Protein AF-A0A3D0R0U5-F1 (afdb_monomer_lite)

Structure (mmCIF, N/CA/C/O backbone):
data_AF-A0A3D0R0U5-F1
#
_entry.id   AF-A0A3D0R0U5-F1
#
loop_
_atom_site.group_PDB
_atom_site.id
_atom_site.type_symbol
_atom_site.label_atom_id
_atom_site.label_alt_id
_atom_site.label_comp_id
_atom_site.label_asym_id
_atom_site.label_entity_id
_atom_site.label_seq_id
_atom_site.pdbx_PDB_ins_code
_atom_site.Cartn_x
_atom_site.Cartn_y
_atom_site.Cartn_z
_atom_site.occupancy
_atom_site.B_iso_or_equiv
_atom_site.auth_seq_id
_atom_site.auth_comp_id
_atom_site.auth_asym_id
_atom_site.auth_atom_id
_atom_site.pdbx_PDB_model_num
ATOM 1 N N . MET A 1 1 ? 5.733 -4.205 6.590 1.00 48.66 1 MET A N 1
ATOM 2 C CA . MET A 1 1 ? 4.313 -4.358 6.983 1.00 48.66 1 MET A CA 1
ATOM 3 C C . MET A 1 1 ? 4.048 -5.838 7.230 1.00 48.66 1 MET A C 1
ATOM 5 O O . MET A 1 1 ? 4.433 -6.648 6.399 1.00 48.66 1 MET A O 1
ATOM 9 N N . THR A 1 2 ? 3.445 -6.224 8.354 1.00 40.84 2 THR A N 1
ATOM 10 C CA . THR A 1 2 ? 3.101 -7.637 8.606 1.00 40.84 2 THR A CA 1
ATOM 11 C C . THR A 1 2 ? 1.587 -7.788 8.541 1.00 40.84 2 THR A C 1
ATOM 13 O O . THR A 1 2 ? 0.879 -7.391 9.466 1.00 40.84 2 THR A O 1
ATOM 16 N N . LEU A 1 3 ? 1.072 -8.334 7.439 1.00 46.72 3 LEU A N 1
ATOM 17 C CA . LEU A 1 3 ? -0.324 -8.765 7.363 1.00 46.72 3 LEU A CA 1
ATOM 18 C C . LEU A 1 3 ? -0.451 -10.060 8.179 1.00 46.72 3 LEU A C 1
ATOM 20 O O . LEU A 1 3 ? 0.139 -11.080 7.820 1.00 46.72 3 LEU A O 1
ATOM 24 N N . ALA A 1 4 ? -1.174 -10.029 9.305 1.00 39.66 4 ALA A N 1
ATOM 25 C CA . ALA A 1 4 ? -1.521 -11.261 10.015 1.00 39.66 4 ALA A CA 1
ATOM 26 C C . ALA A 1 4 ? -2.393 -12.111 9.089 1.00 39.66 4 ALA A C 1
ATOM 28 O O . ALA A 1 4 ? -3.463 -11.683 8.665 1.00 39.66 4 ALA A O 1
ATOM 29 N N . GLY A 1 5 ? -1.843 -13.263 8.728 1.00 44.06 5 GLY A N 1
ATOM 30 C CA . GLY A 1 5 ? -2.293 -14.121 7.638 1.00 44.06 5 GLY A CA 1
ATOM 31 C C . GLY A 1 5 ? -1.112 -14.802 6.942 1.00 44.06 5 GLY A C 1
ATOM 32 O O . GLY A 1 5 ? -1.242 -15.937 6.508 1.00 44.06 5 GLY A O 1
ATOM 33 N N . HIS A 1 6 ? 0.070 -14.172 6.917 1.00 48.06 6 HIS A N 1
ATOM 34 C CA . HIS A 1 6 ? 1.259 -14.715 6.248 1.00 48.06 6 HIS A CA 1
ATOM 35 C C . HIS A 1 6 ? 2.372 -15.078 7.248 1.00 48.06 6 HIS A C 1
ATOM 37 O O . HIS A 1 6 ? 3.284 -14.286 7.465 1.00 48.06 6 HIS A O 1
ATOM 43 N N . GLU A 1 7 ? 2.268 -16.250 7.890 1.00 55.72 7 GLU A N 1
ATOM 44 C CA . GLU A 1 7 ? 3.322 -16.990 8.635 1.00 55.72 7 GLU A CA 1
ATOM 45 C C . GLU A 1 7 ? 4.401 -16.174 9.401 1.00 55.72 7 GLU A C 1
ATOM 47 O O . GLU A 1 7 ? 5.558 -16.582 9.479 1.00 55.72 7 GLU A O 1
ATOM 52 N N . GLY A 1 8 ? 4.084 -14.983 9.922 1.00 61.62 8 GLY A N 1
ATOM 53 C CA . GLY A 1 8 ? 5.067 -14.076 10.533 1.00 61.62 8 GLY A CA 1
ATOM 54 C C . GLY A 1 8 ? 6.174 -13.558 9.596 1.00 61.62 8 GLY A C 1
ATOM 55 O O . GLY A 1 8 ? 7.082 -12.868 10.059 1.00 61.62 8 GLY A O 1
ATOM 56 N N . LYS A 1 9 ? 6.129 -13.855 8.291 1.00 71.12 9 LYS A N 1
ATOM 57 C CA . LYS A 1 9 ? 7.150 -13.421 7.325 1.00 71.12 9 LYS A CA 1
ATOM 58 C C . LYS A 1 9 ? 6.823 -12.011 6.823 1.00 71.12 9 LYS A C 1
ATOM 60 O O . LYS A 1 9 ? 5.675 -11.759 6.448 1.00 71.12 9 LYS A O 1
ATOM 65 N N . PRO A 1 10 ? 7.809 -11.103 6.770 1.00 76.19 10 PRO A N 1
ATOM 66 C CA . PRO A 1 10 ? 7.568 -9.712 6.423 1.00 76.19 10 PRO A CA 1
ATOM 67 C C . PRO A 1 10 ? 7.117 -9.554 4.971 1.00 76.19 10 PRO A C 1
ATOM 69 O O . PRO A 1 10 ? 7.668 -10.188 4.066 1.00 76.19 10 PRO A O 1
ATOM 72 N N . LEU A 1 11 ? 6.141 -8.668 4.773 1.00 85.25 11 LEU A N 1
ATOM 73 C CA . LEU A 1 11 ? 5.658 -8.232 3.470 1.00 85.25 11 LEU A CA 1
ATOM 74 C C . LEU A 1 11 ? 6.060 -6.772 3.236 1.00 85.25 11 LEU A C 1
ATOM 76 O O . LEU A 1 11 ? 6.128 -5.954 4.167 1.00 85.25 11 LEU A O 1
ATOM 80 N N . SER A 1 12 ? 6.340 -6.454 1.978 1.00 86.69 12 SER A N 1
ATOM 81 C CA . SER A 1 12 ? 6.774 -5.126 1.544 1.00 86.69 12 SER A CA 1
ATOM 82 C C . SER A 1 12 ? 6.128 -4.744 0.211 1.00 86.69 12 SER A C 1
ATOM 84 O O . SER A 1 12 ? 6.029 -5.607 -0.667 1.00 86.69 12 SER A O 1
ATOM 86 N N . PRO A 1 13 ? 5.721 -3.475 0.027 1.00 89.19 13 PRO A N 1
ATOM 87 C CA . PRO A 1 13 ? 5.338 -2.965 -1.286 1.00 89.19 13 PRO A CA 1
ATOM 88 C C . PRO A 1 13 ? 6.550 -2.876 -2.229 1.00 89.19 13 PRO A C 1
ATOM 90 O O . PRO A 1 13 ? 7.700 -2.817 -1.777 1.00 89.19 13 PRO A O 1
ATOM 93 N N . SER A 1 14 ? 6.287 -2.855 -3.541 1.00 89.69 14 SER A N 1
ATOM 94 C CA . SER A 1 14 ? 7.298 -2.547 -4.563 1.00 89.69 14 SER A CA 1
ATOM 95 C C . SER A 1 14 ? 7.735 -1.079 -4.483 1.00 89.69 14 SER A C 1
ATOM 97 O O . SER A 1 14 ? 7.056 -0.251 -3.878 1.00 89.69 14 SER A O 1
ATOM 99 N N . ARG A 1 15 ? 8.847 -0.716 -5.140 1.00 86.81 15 ARG A N 1
ATOM 100 C CA . ARG A 1 15 ? 9.321 0.681 -5.191 1.00 86.81 15 ARG A CA 1
ATOM 101 C C . ARG A 1 15 ? 8.269 1.644 -5.755 1.00 86.81 15 ARG A C 1
ATOM 103 O O . ARG A 1 15 ? 8.207 2.776 -5.292 1.00 86.81 15 ARG A O 1
ATOM 110 N N . ALA A 1 16 ? 7.477 1.207 -6.733 1.00 89.69 16 ALA A N 1
ATOM 111 C CA . ALA A 1 16 ? 6.450 2.036 -7.357 1.00 89.69 16 ALA A CA 1
ATOM 112 C C . ALA A 1 16 ? 5.189 2.171 -6.484 1.00 89.69 16 ALA A C 1
ATOM 114 O O . ALA A 1 16 ? 4.572 3.231 -6.459 1.00 89.69 16 ALA A O 1
ATOM 115 N N . VAL A 1 17 ? 4.827 1.124 -5.734 1.00 90.62 17 VAL A N 1
ATOM 116 C CA . VAL A 1 17 ? 3.637 1.111 -4.860 1.00 90.62 17 VAL A CA 1
ATOM 117 C C . VAL A 1 17 ? 3.901 1.803 -3.518 1.00 90.62 17 VAL A C 1
ATOM 119 O O . VAL A 1 17 ? 2.996 2.384 -2.918 1.00 90.62 17 VAL A O 1
ATOM 122 N N . ASP A 1 18 ? 5.146 1.765 -3.043 1.00 88.69 18 ASP A N 1
ATOM 123 C CA . ASP A 1 18 ? 5.539 2.237 -1.715 1.00 88.69 18 ASP A CA 1
ATOM 124 C C . ASP A 1 18 ? 5.189 3.712 -1.414 1.00 88.69 18 ASP A C 1
ATOM 126 O O . ASP A 1 18 ? 4.682 3.964 -0.320 1.00 88.69 18 ASP A O 1
ATOM 130 N N . PRO A 1 19 ? 5.367 4.693 -2.326 1.00 90.06 19 PRO A N 1
ATOM 131 C CA . PRO A 1 19 ? 4.959 6.076 -2.068 1.00 90.06 19 PRO A CA 1
ATOM 132 C C . PRO A 1 19 ? 3.452 6.215 -1.831 1.00 90.06 19 PRO A C 1
ATOM 134 O O . PRO A 1 19 ? 3.041 6.861 -0.871 1.00 90.06 19 PRO A O 1
ATOM 137 N N . GLY A 1 20 ? 2.630 5.557 -2.655 1.00 91.19 20 GLY A N 1
ATOM 138 C CA . GLY A 1 20 ? 1.173 5.580 -2.504 1.00 91.19 20 GLY A CA 1
ATOM 139 C C . GLY A 1 20 ? 0.726 4.939 -1.192 1.00 91.19 20 GLY A C 1
ATOM 140 O O . GLY A 1 20 ? -0.143 5.474 -0.506 1.00 91.19 20 GLY A O 1
ATOM 141 N N . TRP A 1 21 ? 1.379 3.843 -0.795 1.00 91.88 21 TRP A N 1
ATOM 142 C CA . TRP A 1 21 ? 1.142 3.210 0.500 1.00 91.88 21 TRP A CA 1
ATOM 143 C C . TRP A 1 21 ? 1.466 4.147 1.673 1.00 91.88 21 TRP A C 1
ATOM 145 O O . TRP A 1 21 ? 0.658 4.290 2.589 1.00 91.88 21 TRP A O 1
ATOM 155 N N . HIS A 1 22 ? 2.612 4.835 1.631 1.00 91.88 22 HIS A N 1
ATOM 156 C CA . HIS A 1 22 ? 2.983 5.809 2.659 1.00 91.88 22 HIS A CA 1
ATOM 157 C C . HIS A 1 22 ? 1.994 6.971 2.741 1.00 91.88 22 HIS A C 1
ATOM 159 O O . HIS A 1 22 ? 1.589 7.338 3.842 1.00 91.88 22 HIS A O 1
ATOM 165 N N . THR A 1 23 ? 1.570 7.524 1.602 1.00 95.12 23 THR A N 1
ATOM 166 C CA . THR A 1 23 ? 0.558 8.585 1.579 1.00 95.12 23 THR A CA 1
ATOM 167 C C . THR A 1 23 ? -0.760 8.097 2.166 1.00 95.12 23 THR A C 1
ATOM 169 O O . THR A 1 23 ? -1.344 8.794 2.991 1.00 95.12 23 THR A O 1
ATOM 172 N N . PHE A 1 24 ? -1.208 6.887 1.819 1.00 94.94 24 PHE A N 1
ATOM 173 C CA . PHE A 1 24 ? -2.461 6.341 2.338 1.00 94.94 24 PH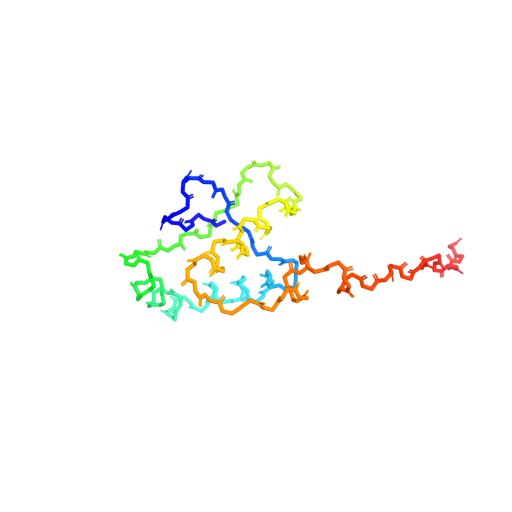E A CA 1
ATOM 174 C C . PHE A 1 24 ? -2.467 6.215 3.866 1.00 94.94 24 PHE A C 1
ATOM 176 O O . PHE A 1 24 ? -3.448 6.593 4.499 1.00 94.94 24 PHE A O 1
ATOM 183 N N . VAL A 1 25 ? -1.357 5.786 4.477 1.00 93.69 25 VAL A N 1
ATOM 184 C CA . VAL A 1 25 ? -1.226 5.711 5.946 1.00 93.69 25 VAL A CA 1
ATOM 185 C C . VAL A 1 25 ? -1.450 7.074 6.626 1.00 93.69 25 VAL A C 1
ATOM 187 O O . VAL A 1 25 ? -1.916 7.121 7.765 1.00 93.69 25 VAL A O 1
ATOM 190 N N . LEU A 1 26 ? -1.159 8.188 5.942 1.00 95.31 26 LEU A N 1
ATOM 191 C CA . LEU A 1 26 ? -1.366 9.545 6.468 1.00 95.31 26 LEU A CA 1
ATOM 192 C C . LEU A 1 26 ? -2.831 10.002 6.422 1.00 95.31 26 LEU A C 1
ATOM 194 O O . LEU A 1 26 ? -3.209 10.901 7.173 1.00 95.31 26 LEU A O 1
ATOM 198 N N . HIS A 1 27 ? -3.673 9.372 5.602 1.00 96.75 27 HIS A N 1
ATOM 199 C CA . HIS A 1 27 ? -5.124 9.560 5.625 1.00 96.75 27 HIS A CA 1
ATOM 200 C C . HIS A 1 27 ? -5.715 8.739 6.776 1.00 96.75 27 HIS A C 1
ATOM 202 O O . HIS A 1 27 ? -6.336 7.698 6.587 1.00 96.75 27 HIS A O 1
ATOM 208 N N . THR A 1 28 ? -5.424 9.169 8.006 1.00 94.88 28 THR A N 1
ATOM 209 C CA . THR A 1 28 ? -5.538 8.335 9.213 1.00 94.88 28 THR A CA 1
ATOM 210 C C . THR A 1 28 ? -6.946 7.810 9.484 1.00 94.88 28 THR A C 1
ATOM 212 O O . THR A 1 28 ? -7.079 6.706 10.016 1.00 94.88 28 THR A O 1
ATOM 215 N N . ARG A 1 29 ? -7.996 8.551 9.105 1.00 97.75 29 ARG A N 1
ATOM 216 C CA . ARG A 1 29 ? -9.389 8.108 9.249 1.00 97.75 29 ARG A CA 1
ATOM 217 C C . ARG A 1 29 ? -9.695 6.964 8.287 1.00 97.75 29 ARG A C 1
ATOM 219 O O . ARG A 1 29 ? -10.125 5.899 8.724 1.00 97.75 29 ARG A O 1
ATOM 226 N N . GLU A 1 30 ? -9.439 7.178 7.004 1.00 97.69 30 GLU A N 1
ATOM 227 C CA . GLU A 1 30 ? -9.668 6.213 5.931 1.00 97.69 30 GLU A CA 1
ATOM 228 C C . GLU A 1 30 ? -8.800 4.968 6.128 1.00 97.69 30 GLU A C 1
ATOM 230 O O . GLU A 1 30 ? -9.266 3.840 5.974 1.00 97.69 30 GLU A O 1
ATOM 235 N N . TYR A 1 31 ? -7.549 5.161 6.547 1.00 96.62 31 TYR A N 1
ATOM 236 C CA . TYR A 1 31 ? -6.625 4.081 6.850 1.00 96.62 31 TYR A CA 1
ATOM 237 C C . TYR A 1 31 ? -7.104 3.224 8.027 1.00 96.62 31 TYR A C 1
ATOM 239 O O . TYR A 1 31 ? -7.073 1.995 7.946 1.00 96.62 31 TYR A O 1
ATOM 247 N N . ALA A 1 32 ? -7.572 3.845 9.116 1.00 96.19 32 ALA A N 1
ATOM 248 C CA . ALA A 1 32 ? -8.081 3.116 10.274 1.00 96.19 32 ALA A CA 1
ATOM 249 C C . ALA A 1 32 ? -9.338 2.303 9.931 1.00 96.19 32 ALA A C 1
ATOM 251 O O . ALA A 1 32 ? -9.428 1.133 10.305 1.00 96.19 32 ALA A O 1
ATOM 252 N N . GLU A 1 33 ? -10.273 2.897 9.187 1.00 97.62 33 GLU A N 1
ATOM 253 C CA . GLU A 1 33 ? -11.482 2.217 8.717 1.00 97.62 33 GLU A CA 1
ATOM 254 C C . GLU A 1 33 ? -11.139 1.042 7.793 1.00 97.62 33 GLU A C 1
ATOM 256 O O . GLU A 1 33 ? -11.588 -0.084 8.015 1.00 97.62 33 GLU A O 1
ATOM 261 N N . TRP A 1 34 ? -10.266 1.265 6.810 1.00 95.75 34 TRP A N 1
ATOM 262 C CA . TRP A 1 34 ? -9.813 0.219 5.901 1.00 95.75 34 TRP A CA 1
ATOM 263 C C . TRP A 1 34 ? -9.100 -0.926 6.633 1.00 95.75 34 TRP A C 1
ATOM 265 O O . TRP A 1 34 ? -9.342 -2.095 6.322 1.00 95.75 34 TRP A O 1
ATOM 275 N N . CYS A 1 35 ? -8.271 -0.622 7.638 1.00 94.38 35 CYS A N 1
ATOM 276 C CA . CYS A 1 35 ? -7.621 -1.637 8.466 1.00 94.38 35 CYS A CA 1
ATOM 277 C C . CYS A 1 35 ? -8.645 -2.519 9.189 1.00 94.38 35 CYS A C 1
ATOM 279 O O . CYS A 1 35 ? -8.491 -3.742 9.212 1.00 94.38 35 CYS A O 1
ATOM 281 N N . GLN A 1 36 ? -9.699 -1.917 9.746 1.00 94.69 36 GLN A N 1
ATOM 282 C CA . GLN A 1 36 ? -10.745 -2.687 10.412 1.00 94.69 36 GLN A CA 1
ATOM 283 C C . 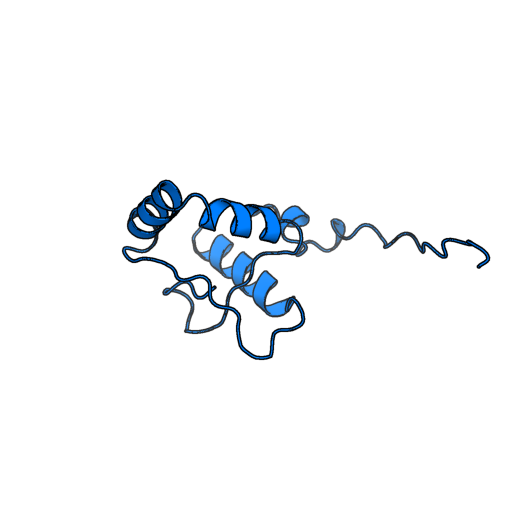GLN A 1 36 ? -11.544 -3.542 9.437 1.00 94.69 36 GLN A C 1
ATOM 285 O O . GLN A 1 36 ? -11.733 -4.729 9.694 1.00 94.69 36 GLN A O 1
ATOM 290 N N . ASN A 1 37 ? -11.922 -2.987 8.290 1.00 95.06 37 ASN A N 1
ATOM 291 C CA . ASN A 1 37 ? -12.700 -3.714 7.291 1.00 95.06 37 ASN A CA 1
ATOM 292 C C . ASN A 1 37 ? -11.903 -4.857 6.638 1.00 95.06 37 ASN A C 1
ATOM 294 O O . ASN A 1 37 ? -12.475 -5.887 6.298 1.00 95.06 37 ASN A O 1
ATOM 298 N N . THR A 1 38 ? -10.585 -4.697 6.482 1.00 88.38 38 THR A N 1
ATOM 299 C CA . THR A 1 38 ? -9.733 -5.667 5.771 1.00 88.38 38 THR A CA 1
ATOM 300 C C . THR A 1 38 ? -9.106 -6.706 6.700 1.00 88.38 38 THR A C 1
ATOM 302 O O . THR A 1 38 ? -8.963 -7.866 6.324 1.00 88.38 38 THR A O 1
ATOM 305 N N . ALA A 1 39 ? -8.693 -6.307 7.906 1.00 86.44 39 ALA A N 1
ATOM 306 C CA . ALA A 1 39 ? -7.894 -7.146 8.803 1.00 86.44 39 ALA A CA 1
ATOM 307 C C . ALA A 1 39 ? -8.486 -7.306 10.213 1.00 86.44 39 ALA A C 1
ATOM 309 O O . ALA A 1 39 ? -7.877 -7.993 11.041 1.00 86.44 39 ALA A O 1
ATOM 310 N N . GLY A 1 40 ? -9.616 -6.650 10.512 1.00 91.69 40 GLY A N 1
ATOM 311 C CA . GLY A 1 40 ? -10.252 -6.660 11.835 1.00 91.69 40 GLY A CA 1
ATOM 312 C C . GLY A 1 40 ? -9.403 -6.046 12.954 1.00 91.69 40 GLY A C 1
ATOM 313 O O . GLY A 1 40 ? -9.705 -6.241 14.130 1.00 91.69 40 GLY A O 1
ATOM 314 N N . ARG A 1 41 ? -8.301 -5.364 12.608 1.00 91.50 41 ARG A N 1
ATOM 315 C CA . ARG A 1 41 ? -7.420 -4.648 13.541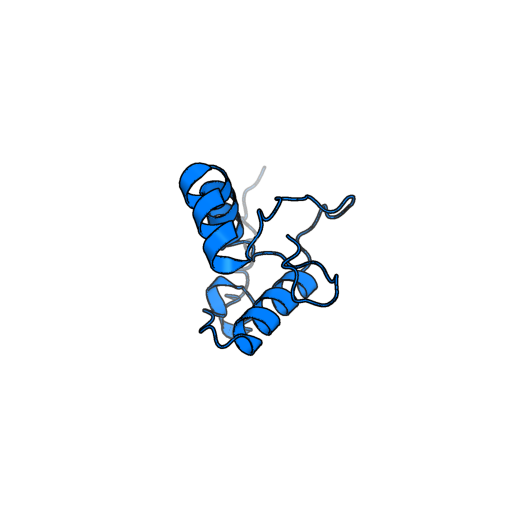 1.00 91.50 41 ARG A CA 1
ATOM 316 C C . ARG A 1 41 ? -6.614 -3.582 12.805 1.00 91.50 41 ARG A C 1
ATOM 318 O O . ARG A 1 41 ? -6.375 -3.696 11.604 1.00 91.50 41 ARG A O 1
ATOM 325 N N . PHE A 1 42 ? -6.086 -2.610 13.545 1.00 92.38 42 PHE A N 1
ATOM 326 C CA . PHE A 1 42 ? -5.162 -1.620 12.992 1.00 92.38 42 PHE A CA 1
ATOM 327 C C . PHE A 1 42 ? -3.847 -2.270 12.531 1.00 92.38 42 PHE A C 1
ATOM 329 O O . PHE A 1 42 ? -3.219 -3.031 13.271 1.00 92.38 42 PHE A O 1
ATOM 336 N N . MET A 1 43 ? -3.414 -1.972 11.305 1.00 88.62 43 MET A N 1
ATOM 337 C CA . MET A 1 43 ? -2.124 -2.426 10.788 1.00 88.62 43 MET A CA 1
ATOM 338 C C . MET A 1 43 ? -1.075 -1.343 11.007 1.00 88.62 43 MET A C 1
ATOM 340 O O . MET A 1 43 ? -1.099 -0.292 10.375 1.00 88.62 43 MET A O 1
ATOM 344 N N . HIS A 1 44 ? -0.130 -1.594 11.906 1.00 86.94 44 HIS A N 1
ATOM 345 C CA . HIS A 1 44 ? 0.941 -0.640 12.163 1.00 86.94 44 HIS A CA 1
ATOM 346 C C . HIS A 1 44 ? 1.966 -0.649 11.026 1.00 86.94 44 HIS A C 1
ATOM 348 O O . HIS A 1 44 ? 2.465 -1.703 10.613 1.00 86.94 44 HIS A O 1
ATOM 354 N N . HIS A 1 45 ? 2.309 0.546 10.548 1.00 83.38 45 HIS A N 1
ATOM 355 C CA . HIS A 1 45 ? 3.520 0.736 9.763 1.00 83.38 45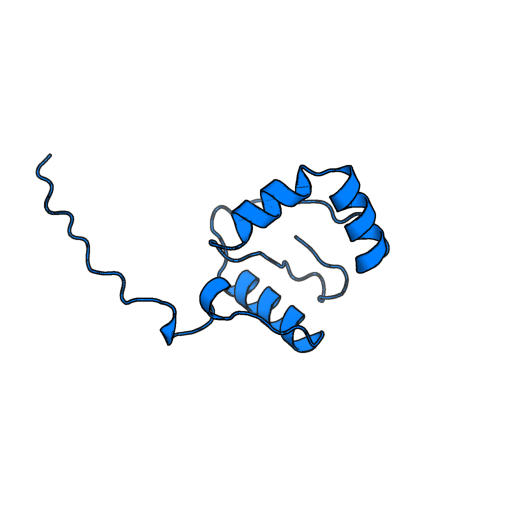 HIS A CA 1
ATOM 356 C C . HIS A 1 45 ? 4.720 0.506 10.690 1.00 83.38 45 HIS A C 1
ATOM 358 O O . HIS A 1 45 ? 4.813 1.113 11.754 1.00 83.38 45 HIS A O 1
ATOM 364 N N . ASN A 1 46 ? 5.581 -0.445 10.333 1.00 74.81 46 ASN A N 1
ATOM 365 C CA . ASN A 1 46 ? 6.769 -0.785 11.106 1.00 74.81 46 ASN A CA 1
ATOM 366 C C . ASN A 1 46 ? 7.949 -0.956 10.149 1.00 74.81 46 ASN A C 1
ATOM 368 O O . ASN A 1 46 ? 7.874 -1.746 9.198 1.00 74.81 46 ASN A O 1
ATOM 372 N N . LEU A 1 47 ? 9.016 -0.212 10.422 1.00 65.00 47 LEU A N 1
ATOM 373 C CA . LEU A 1 47 ? 10.310 -0.343 9.770 1.00 65.00 47 LEU A CA 1
ATOM 374 C C . LEU A 1 47 ? 11.028 -1.525 10.424 1.00 65.00 47 LEU A C 1
ATOM 376 O O . LEU A 1 47 ? 11.302 -1.498 11.621 1.00 65.00 47 LEU A O 1
ATOM 380 N N . LEU A 1 48 ? 11.343 -2.572 9.662 1.00 63.12 48 LEU A N 1
ATOM 381 C CA . LEU A 1 48 ? 12.149 -3.662 10.213 1.00 63.12 48 LEU A CA 1
ATOM 382 C C . LEU A 1 48 ? 13.549 -3.111 10.535 1.00 63.12 48 LEU A C 1
ATOM 384 O O . LEU A 1 48 ? 14.187 -2.548 9.634 1.00 63.12 48 LEU A O 1
ATOM 388 N N . PRO A 1 49 ? 14.052 -3.254 11.776 1.00 51.56 49 PRO A N 1
ATOM 389 C CA . PRO A 1 49 ? 15.397 -2.808 12.122 1.00 51.56 49 PRO A CA 1
ATOM 390 C C . PRO A 1 49 ? 16.428 -3.455 11.190 1.00 51.56 49 PRO A C 1
ATOM 392 O O . PRO A 1 49 ? 16.412 -4.668 10.994 1.00 51.56 49 PRO A O 1
ATOM 395 N N . GLY A 1 50 ? 17.299 -2.648 10.578 1.00 55.19 50 GLY A N 1
ATOM 396 C CA . GLY A 1 50 ? 18.328 -3.128 9.644 1.00 55.19 50 GLY A CA 1
ATOM 397 C C . GLY A 1 50 ? 17.868 -3.354 8.195 1.00 55.19 50 GLY A C 1
ATOM 398 O O . GLY A 1 50 ? 18.691 -3.706 7.354 1.00 55.19 50 GLY A O 1
ATOM 399 N N . SER A 1 51 ? 16.599 -3.100 7.856 1.00 55.91 51 SER A N 1
ATOM 400 C CA . SER A 1 51 ? 16.099 -3.155 6.469 1.00 55.91 51 SER A CA 1
ATOM 401 C C . SER A 1 51 ? 16.388 -1.861 5.691 1.00 55.91 51 SER A C 1
ATOM 403 O O . SER A 1 51 ? 15.493 -1.169 5.222 1.00 55.91 51 SER A O 1
ATOM 405 N N . GLY A 1 52 ? 17.667 -1.497 5.560 1.00 53.97 52 GLY A N 1
ATOM 406 C CA . GLY A 1 52 ? 18.074 -0.317 4.779 1.00 53.97 52 GLY A CA 1
ATOM 407 C C . GLY A 1 52 ? 17.787 -0.441 3.274 1.00 53.97 52 GLY A C 1
ATOM 408 O O . GLY A 1 52 ? 17.743 0.564 2.569 1.00 53.97 52 GLY A O 1
ATOM 409 N N . ALA A 1 53 ? 17.557 -1.662 2.782 1.00 56.91 53 ALA A N 1
ATOM 410 C CA . ALA A 1 53 ? 17.248 -1.946 1.387 1.00 56.91 53 ALA A CA 1
ATOM 411 C C . ALA A 1 53 ? 15.896 -2.659 1.254 1.00 56.91 53 ALA A C 1
ATOM 413 O O . ALA A 1 53 ? 15.572 -3.566 2.024 1.00 56.91 53 ALA A O 1
ATOM 414 N N . ARG A 1 54 ? 15.119 -2.264 0.237 1.00 63.25 54 ARG A N 1
ATOM 415 C CA . ARG A 1 54 ? 13.906 -2.981 -0.175 1.00 63.25 54 ARG A CA 1
ATOM 416 C C . ARG A 1 54 ? 14.302 -4.397 -0.605 1.00 63.25 54 ARG A C 1
ATOM 418 O O . ARG A 1 54 ? 15.019 -4.566 -1.586 1.00 63.25 54 ARG A O 1
ATOM 425 N N . ASP A 1 55 ? 13.838 -5.402 0.131 1.00 74.31 55 ASP A N 1
ATOM 426 C CA . ASP A 1 55 ? 14.101 -6.809 -0.172 1.00 74.31 55 ASP A CA 1
ATOM 427 C C . ASP A 1 55 ? 13.159 -7.302 -1.282 1.00 74.31 55 ASP A C 1
ATOM 429 O O . ASP A 1 55 ? 11.949 -7.441 -1.083 1.00 74.31 55 ASP A O 1
ATOM 433 N N . GLY A 1 56 ? 13.712 -7.605 -2.460 1.00 79.06 56 GLY A N 1
ATOM 434 C CA . GLY A 1 56 ? 12.948 -8.166 -3.578 1.00 79.06 56 GLY A CA 1
ATOM 435 C C . GLY A 1 56 ? 12.278 -9.507 -3.245 1.00 79.06 56 GLY A C 1
ATOM 436 O O . GLY A 1 56 ? 11.267 -9.856 -3.855 1.00 79.06 56 GLY A O 1
ATOM 437 N N . ILE A 1 57 ? 12.783 -10.251 -2.253 1.00 83.56 57 ILE A N 1
ATOM 438 C CA . ILE A 1 57 ? 12.128 -11.462 -1.750 1.00 83.56 57 ILE A CA 1
ATOM 439 C C . ILE A 1 57 ? 10.835 -11.093 -1.013 1.00 83.56 57 ILE A C 1
ATOM 441 O O . ILE A 1 57 ? 9.811 -11.739 -1.235 1.00 83.56 57 ILE A O 1
ATOM 445 N N . ALA A 1 58 ? 10.844 -10.050 -0.179 1.00 83.81 58 ALA A N 1
ATOM 446 C CA . ALA A 1 58 ? 9.646 -9.570 0.508 1.00 83.81 58 ALA A CA 1
ATOM 447 C C . ALA A 1 58 ? 8.574 -9.079 -0.478 1.00 83.81 58 ALA A C 1
ATOM 449 O O . ALA A 1 58 ? 7.406 -9.408 -0.296 1.00 83.81 58 ALA A O 1
ATOM 450 N N . VAL A 1 59 ? 8.956 -8.379 -1.554 1.00 87.62 59 VAL A N 1
ATOM 451 C CA . VAL A 1 59 ? 8.012 -7.955 -2.610 1.00 87.62 59 VAL A CA 1
ATOM 452 C C . VAL A 1 59 ? 7.377 -9.160 -3.307 1.00 87.62 59 VAL A C 1
ATOM 454 O O . VAL A 1 59 ? 6.155 -9.226 -3.423 1.00 87.62 59 VAL A O 1
ATOM 457 N N . ARG A 1 60 ? 8.177 -10.160 -3.706 1.00 90.25 60 ARG A N 1
ATOM 458 C CA . ARG A 1 60 ? 7.653 -11.395 -4.319 1.00 90.25 60 ARG A CA 1
ATOM 459 C C . ARG A 1 60 ? 6.724 -12.167 -3.384 1.00 90.25 60 ARG A C 1
ATOM 461 O O . ARG A 1 60 ? 5.719 -12.697 -3.844 1.00 90.25 60 ARG A O 1
ATOM 468 N N . ARG A 1 61 ? 7.023 -12.206 -2.080 1.00 90.25 61 ARG A N 1
ATOM 469 C CA . ARG A 1 61 ? 6.119 -12.787 -1.071 1.00 90.25 61 ARG A CA 1
ATOM 470 C C . ARG A 1 61 ? 4.803 -12.020 -0.989 1.00 90.25 61 ARG A C 1
ATOM 472 O O . ARG A 1 61 ? 3.760 -12.658 -0.918 1.00 90.25 61 ARG A O 1
ATOM 479 N N . THR A 1 62 ? 4.837 -10.686 -1.035 1.00 89.38 62 THR A N 1
ATOM 480 C CA . THR A 1 62 ? 3.617 -9.865 -1.057 1.00 89.38 62 THR A CA 1
ATOM 481 C C . THR A 1 62 ? 2.757 -10.205 -2.267 1.00 89.38 62 THR A C 1
ATOM 483 O O . THR A 1 62 ? 1.576 -10.487 -2.096 1.00 89.38 62 THR A O 1
ATOM 486 N N . VAL A 1 63 ? 3.348 -10.258 -3.466 1.00 92.06 63 VAL A N 1
ATOM 487 C CA . VAL A 1 63 ? 2.606 -10.610 -4.686 1.00 92.06 63 VAL A CA 1
ATOM 488 C C . VAL A 1 63 ? 2.028 -12.019 -4.598 1.00 92.06 63 VAL A C 1
ATOM 490 O O . VAL A 1 63 ? 0.838 -12.191 -4.831 1.00 92.06 63 VAL A O 1
ATOM 493 N N . ALA A 1 64 ? 2.825 -13.008 -4.188 1.00 91.19 64 ALA A N 1
ATOM 494 C CA . ALA A 1 64 ? 2.348 -14.381 -4.031 1.00 91.19 64 ALA A CA 1
ATOM 495 C C . ALA A 1 64 ? 1.190 -14.482 -3.022 1.00 91.19 64 ALA A C 1
ATOM 497 O O . ALA A 1 64 ? 0.229 -15.209 -3.257 1.00 91.19 64 ALA A O 1
ATOM 498 N N . ALA A 1 65 ? 1.249 -13.731 -1.918 1.00 89.38 65 ALA A N 1
ATOM 499 C CA . ALA A 1 65 ? 0.170 -13.681 -0.937 1.00 89.38 65 ALA A CA 1
ATOM 500 C C . ALA A 1 65 ? -1.101 -13.022 -1.500 1.00 89.38 65 ALA A C 1
ATOM 502 O O . ALA A 1 65 ? -2.201 -13.498 -1.230 1.00 89.38 65 ALA A O 1
ATOM 503 N N . MET A 1 66 ? -0.965 -11.957 -2.298 1.00 90.25 66 MET A N 1
ATOM 504 C CA . MET A 1 66 ? -2.096 -11.309 -2.973 1.00 90.25 66 MET A CA 1
ATOM 505 C C . MET A 1 66 ? -2.747 -12.241 -4.005 1.00 90.25 66 MET A C 1
ATOM 507 O O . MET A 1 66 ? -3.966 -12.393 -4.002 1.00 90.25 66 MET A O 1
ATOM 511 N N . GLU A 1 67 ? -1.945 -12.910 -4.836 1.00 92.44 67 GLU A N 1
ATOM 512 C CA . GLU A 1 67 ? -2.420 -13.884 -5.828 1.00 92.44 67 GLU A CA 1
ATOM 513 C C . GLU A 1 67 ? -3.121 -15.074 -5.147 1.00 92.44 67 GLU A C 1
ATOM 515 O O . GLU A 1 67 ? -4.218 -15.458 -5.548 1.00 92.44 67 GLU A O 1
ATOM 520 N N . ALA A 1 68 ? -2.546 -15.617 -4.066 1.00 90.69 68 ALA A N 1
ATOM 521 C CA . ALA A 1 68 ? -3.147 -16.710 -3.295 1.00 90.69 68 ALA A CA 1
ATOM 522 C C . ALA A 1 68 ? -4.467 -16.315 -2.607 1.00 90.69 68 ALA A C 1
ATOM 524 O O . ALA A 1 68 ? -5.333 -17.163 -2.401 1.00 90.69 68 ALA A O 1
ATOM 525 N N . ALA A 1 69 ? -4.637 -15.033 -2.276 1.00 85.88 69 ALA A N 1
ATOM 526 C CA . ALA A 1 69 ? -5.889 -14.482 -1.766 1.00 85.88 69 ALA A CA 1
ATOM 527 C C . ALA A 1 69 ? -6.916 -14.168 -2.877 1.00 85.88 69 ALA A C 1
ATOM 529 O O . ALA A 1 69 ? -8.019 -13.715 -2.574 1.00 85.88 69 ALA A O 1
ATOM 530 N N . GLY A 1 70 ? -6.580 -14.419 -4.148 1.00 90.31 70 GLY A N 1
ATOM 531 C CA . GLY A 1 70 ? -7.472 -14.240 -5.295 1.00 90.31 70 GLY A CA 1
ATOM 532 C C . GLY A 1 70 ? -7.485 -12.827 -5.884 1.00 90.31 70 GLY A C 1
ATOM 533 O O . GLY A 1 70 ? -8.357 -12.522 -6.696 1.00 90.31 70 GLY A O 1
ATOM 534 N N . PHE A 1 71 ? -6.545 -11.956 -5.503 1.00 88.81 71 PHE A N 1
ATOM 535 C CA . PHE A 1 71 ? -6.437 -10.623 -6.095 1.00 88.81 71 PHE A CA 1
ATOM 536 C C . PHE A 1 71 ? -5.735 -10.674 -7.455 1.00 88.81 71 PHE A C 1
ATOM 538 O O . PHE A 1 71 ? -4.696 -11.315 -7.613 1.00 88.81 71 PHE A O 1
ATOM 545 N N . ALA A 1 72 ? -6.263 -9.925 -8.424 1.00 91.94 72 ALA A N 1
ATOM 546 C CA . ALA A 1 72 ? -5.527 -9.602 -9.640 1.00 91.94 72 ALA A CA 1
ATOM 547 C C . ALA A 1 72 ? -4.387 -8.627 -9.298 1.00 91.94 72 ALA A C 1
ATOM 549 O O . ALA A 1 72 ? -4.627 -7.570 -8.712 1.00 91.94 72 ALA A O 1
ATOM 550 N N . VAL A 1 73 ? -3.151 -8.982 -9.658 1.00 91.75 73 VAL A N 1
ATOM 551 C CA . VAL A 1 73 ? -1.953 -8.180 -9.374 1.00 91.75 73 VAL A CA 1
ATOM 552 C C . VAL A 1 73 ? -1.320 -7.710 -10.679 1.00 91.75 73 VAL A C 1
ATOM 554 O O . VAL A 1 73 ? -0.973 -8.523 -11.533 1.00 91.75 73 VAL A O 1
ATOM 557 N N . ASP A 1 74 ? -1.117 -6.399 -10.815 1.00 92.81 74 ASP A N 1
ATOM 558 C CA . ASP A 1 74 ? -0.319 -5.827 -11.902 1.00 92.81 74 ASP A CA 1
ATOM 559 C C . ASP A 1 74 ? 1.168 -6.140 -11.676 1.00 92.81 74 ASP A C 1
ATOM 561 O O . ASP A 1 74 ? 1.876 -5.484 -10.912 1.00 92.81 74 ASP A O 1
ATOM 565 N N . ARG A 1 75 ? 1.665 -7.182 -12.334 1.00 89.06 75 ARG A N 1
ATOM 566 C CA . ARG A 1 75 ? 3.034 -7.661 -12.120 1.00 89.06 75 ARG A CA 1
ATOM 567 C C . ARG A 1 75 ? 4.116 -6.670 -12.562 1.00 89.06 75 ARG A C 1
ATOM 569 O O . ARG A 1 75 ? 5.217 -6.734 -12.004 1.00 89.06 75 ARG A O 1
ATOM 576 N N . CYS A 1 76 ? 3.816 -5.757 -13.491 1.00 88.06 76 CYS A N 1
ATOM 577 C CA . CYS A 1 76 ? 4.734 -4.694 -13.893 1.00 88.06 76 CYS A CA 1
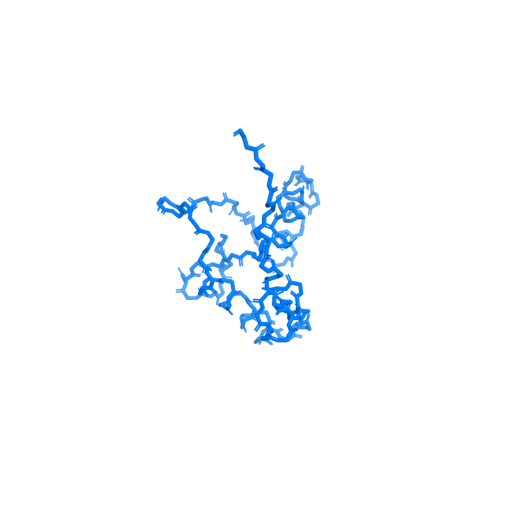ATOM 578 C C . CYS A 1 76 ? 4.868 -3.647 -12.790 1.00 88.06 76 CYS A C 1
ATOM 580 O O . CYS A 1 76 ? 5.978 -3.350 -12.351 1.00 88.06 76 CYS A O 1
ATOM 582 N N . LEU A 1 77 ? 3.741 -3.159 -12.263 1.00 89.50 77 LEU A N 1
ATOM 583 C CA . LEU A 1 77 ? 3.724 -2.207 -11.150 1.00 89.50 77 LEU A CA 1
ATOM 584 C C . LEU A 1 77 ? 4.434 -2.765 -9.902 1.00 89.50 77 LEU A C 1
ATOM 586 O O . LEU A 1 77 ? 5.078 -2.041 -9.133 1.00 89.50 77 LEU A O 1
ATOM 590 N N . TRP A 1 78 ? 4.339 -4.078 -9.696 1.00 90.81 78 TRP A N 1
ATOM 591 C CA . TRP A 1 78 ? 4.990 -4.764 -8.585 1.00 90.81 78 TRP A CA 1
ATOM 592 C C . TRP A 1 78 ? 6.449 -5.172 -8.858 1.00 90.81 78 TRP A C 1
ATOM 594 O O . TRP A 1 78 ? 7.123 -5.616 -7.928 1.00 90.81 78 TRP A O 1
ATOM 604 N N . GLY A 1 79 ? 6.969 -4.973 -10.077 1.00 86.12 79 GLY A N 1
ATOM 605 C CA . GLY A 1 79 ? 8.361 -5.269 -10.443 1.00 86.12 79 GLY A CA 1
ATOM 606 C C . GLY A 1 79 ? 8.727 -6.754 -10.345 1.00 86.12 79 GLY A C 1
ATOM 607 O O . GLY A 1 79 ? 9.868 -7.093 -10.029 1.00 86.12 79 GLY A O 1
ATOM 608 N N . VAL A 1 80 ? 7.748 -7.648 -10.530 1.00 83.31 80 VAL A N 1
ATOM 609 C CA . VAL A 1 80 ? 7.934 -9.113 -10.446 1.00 83.31 80 VAL A CA 1
ATOM 610 C C . VAL A 1 80 ? 7.818 -9.816 -11.798 1.00 83.31 80 VAL A C 1
ATOM 612 O O . VAL A 1 80 ? 8.056 -11.019 -11.886 1.00 83.31 80 VAL A O 1
ATOM 615 N N . ALA A 1 81 ? 7.454 -9.079 -12.840 1.00 78.69 81 ALA A N 1
ATOM 616 C CA . ALA A 1 81 ? 7.446 -9.550 -14.213 1.00 78.69 81 ALA A CA 1
ATOM 617 C C . ALA A 1 81 ? 8.788 -9.224 -14.893 1.00 78.69 81 ALA A C 1
ATOM 619 O O . ALA A 1 81 ? 9.306 -8.115 -14.770 1.00 78.69 81 ALA A O 1
ATOM 620 N N . ALA A 1 82 ? 9.378 -10.224 -15.555 1.00 64.44 82 ALA A N 1
ATOM 621 C CA . ALA A 1 82 ? 10.722 -10.137 -16.135 1.00 64.44 82 ALA A CA 1
ATOM 622 C C . ALA A 1 82 ? 10.789 -9.189 -17.344 1.00 64.44 82 ALA A C 1
ATOM 624 O O . ALA A 1 82 ? 11.818 -8.574 -17.590 1.00 64.44 82 ALA A O 1
ATOM 625 N N . ASP A 1 83 ? 9.680 -9.070 -18.062 1.00 66.31 83 ASP A N 1
ATOM 626 C CA . ASP A 1 83 ? 9.441 -8.218 -19.225 1.00 66.31 83 ASP A CA 1
ATOM 627 C C . ASP A 1 83 ? 9.106 -6.763 -18.865 1.00 66.31 83 ASP A C 1
ATOM 629 O O . ASP A 1 83 ? 9.172 -5.893 -19.727 1.00 66.31 83 ASP A O 1
ATOM 633 N N . CYS A 1 84 ? 8.787 -6.482 -17.599 1.00 64.81 84 CYS A N 1
ATOM 634 C CA . CYS A 1 84 ? 8.497 -5.129 -17.114 1.00 64.81 84 CYS A CA 1
ATOM 635 C C . CYS A 1 84 ? 9.721 -4.420 -16.521 1.00 64.81 84 CYS A C 1
ATOM 637 O O . CYS A 1 84 ? 9.652 -3.232 -16.209 1.00 64.81 84 CYS A O 1
ATOM 639 N N . ASN A 1 85 ? 10.835 -5.136 -16.347 1.00 57.47 85 ASN A N 1
ATOM 640 C CA . ASN A 1 85 ? 12.131 -4.493 -16.224 1.00 57.47 85 ASN A CA 1
ATOM 641 C C . ASN A 1 85 ? 12.543 -4.121 -17.643 1.00 57.47 85 ASN A C 1
ATOM 643 O O . ASN A 1 85 ? 13.146 -4.933 -18.346 1.00 57.47 85 ASN A O 1
ATOM 647 N N . GLU A 1 86 ? 12.199 -2.905 -18.067 1.00 53.00 86 GLU A N 1
ATOM 648 C CA . GLU A 1 86 ? 12.895 -2.281 -19.190 1.00 53.00 86 GLU A CA 1
ATOM 649 C C . GLU A 1 86 ? 14.396 -2.548 -18.989 1.00 53.00 86 GLU A C 1
ATOM 651 O O . GLU A 1 86 ? 14.863 -2.452 -17.840 1.00 53.00 86 GLU A O 1
ATOM 656 N N . PRO A 1 87 ? 15.157 -2.945 -20.032 1.00 46.88 87 PRO A N 1
ATOM 657 C CA . PRO A 1 87 ? 16.600 -2.970 -19.892 1.00 46.88 87 PRO A CA 1
ATOM 658 C C . PRO A 1 87 ? 16.959 -1.612 -19.317 1.00 46.88 87 PRO A C 1
ATOM 66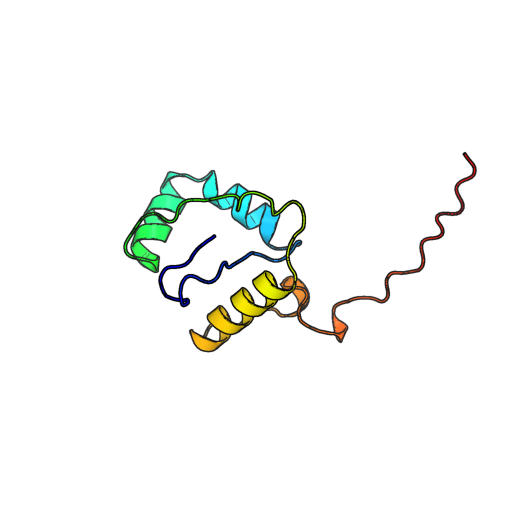0 O O . PRO A 1 87 ? 16.507 -0.599 -19.853 1.00 46.88 87 PRO A O 1
ATOM 663 N N . ALA A 1 88 ? 17.650 -1.598 -18.173 1.00 48.66 88 ALA A N 1
ATOM 664 C CA . ALA A 1 88 ? 18.205 -0.368 -17.655 1.00 48.66 88 ALA A CA 1
ATOM 665 C C . ALA A 1 88 ? 19.009 0.185 -18.823 1.00 48.66 88 ALA A C 1
ATOM 667 O O . ALA A 1 88 ? 20.028 -0.397 -19.180 1.00 48.66 88 ALA A O 1
ATOM 668 N N . CYS A 1 89 ? 18.465 1.191 -19.512 1.00 42.31 89 CYS A N 1
ATOM 669 C CA . CYS A 1 89 ? 19.200 1.889 -20.538 1.00 42.31 89 CYS A CA 1
ATOM 670 C C . CYS A 1 89 ? 20.468 2.307 -19.823 1.00 42.31 89 CYS A C 1
ATOM 672 O O . CYS A 1 89 ? 20.375 3.014 -18.815 1.00 42.31 89 CYS A O 1
ATOM 674 N N . ASP A 1 90 ? 21.590 1.756 -20.275 1.00 43.69 90 ASP A N 1
ATOM 675 C CA . ASP A 1 90 ? 22.926 2.058 -19.807 1.00 43.69 90 ASP A CA 1
ATOM 676 C C . ASP A 1 90 ? 23.114 3.572 -19.937 1.00 43.69 90 ASP A C 1
ATOM 678 O O . ASP A 1 90 ? 23.537 4.099 -20.962 1.00 43.69 90 ASP A O 1
ATOM 682 N N . GLY A 1 91 ? 22.681 4.290 -18.906 1.00 45.47 91 GLY A N 1
ATOM 683 C CA . GLY A 1 91 ? 22.886 5.706 -18.713 1.00 45.47 91 GLY A CA 1
ATOM 684 C C . GLY A 1 91 ? 24.260 5.868 -18.107 1.00 45.47 91 GLY A C 1
ATOM 685 O O . GLY A 1 91 ? 24.380 6.239 -16.944 1.00 45.47 91 GLY A O 1
ATOM 686 N N . ASP A 1 92 ? 25.280 5.544 -18.897 1.00 46.94 92 ASP A N 1
ATOM 687 C CA . ASP A 1 92 ? 26.490 6.348 -18.879 1.00 46.94 92 ASP A CA 1
ATOM 688 C C . ASP A 1 92 ? 26.020 7.759 -19.254 1.00 46.94 92 ASP A C 1
ATOM 690 O O . ASP A 1 92 ? 25.728 8.050 -20.416 1.00 46.94 92 ASP A O 1
ATOM 694 N N . ASP A 1 93 ? 25.749 8.595 -18.251 1.00 56.25 93 ASP A N 1
ATOM 695 C CA . ASP A 1 93 ? 25.150 9.905 -18.475 1.00 56.25 93 ASP A CA 1
ATOM 696 C C . ASP A 1 93 ? 26.153 10.917 -19.025 1.00 56.25 93 ASP A C 1
ATOM 698 O O . ASP A 1 93 ? 25.759 12.060 -19.254 1.00 56.25 93 ASP A O 1
ATOM 702 N N . GLY A 1 94 ? 27.397 10.500 -19.320 1.00 54.09 94 GLY A N 1
ATOM 703 C CA . GLY A 1 94 ? 28.341 11.227 -20.176 1.00 54.09 94 GLY A CA 1
ATOM 704 C C . GLY A 1 94 ? 28.518 12.693 -19.786 1.00 54.09 94 GLY A C 1
ATOM 705 O O . GLY A 1 94 ? 28.816 13.536 -20.632 1.00 54.09 94 GLY A O 1
ATOM 706 N N . ARG A 1 95 ? 28.252 13.023 -18.520 1.00 48.06 95 ARG A N 1
ATOM 707 C CA . ARG A 1 95 ? 28.349 14.371 -17.988 1.00 48.06 95 ARG A CA 1
ATOM 708 C C . ARG A 1 95 ? 29.710 14.483 -17.346 1.00 48.06 95 ARG A C 1
ATOM 710 O O . ARG A 1 95 ? 29.927 13.990 -16.242 1.00 48.06 95 ARG A O 1
ATOM 717 N N . ASP A 1 96 ? 30.601 15.149 -18.063 1.00 45.56 96 ASP A N 1
ATOM 718 C CA . ASP A 1 96 ? 31.846 15.642 -17.499 1.00 45.56 96 ASP A CA 1
ATOM 719 C C . ASP A 1 96 ? 31.519 16.483 -16.250 1.00 45.56 96 ASP A C 1
ATOM 721 O O . ASP A 1 96 ? 30.755 17.454 -16.324 1.00 45.56 96 ASP A O 1
ATOM 725 N N . TYR A 1 97 ? 32.070 16.077 -15.105 1.00 53.12 97 TYR A N 1
ATOM 726 C CA . TYR A 1 97 ? 32.249 16.942 -13.938 1.00 53.12 97 TYR A CA 1
ATOM 727 C C . TYR A 1 97 ? 33.604 17.640 -14.027 1.00 53.12 97 TYR A C 1
ATOM 729 O O . TYR A 1 97 ? 34.591 16.959 -14.390 1.00 53.12 97 TYR A O 1
#

Radius of gyration: 16.3 Å; chains: 1; bounding box: 45×34×34 Å

Secondary structure (DSSP, 8-state):
---TTSTT------TTTHHHHHHHHHSHHHHHHHHHHHHSS-----PPTT--S--HHHHHHHHHHHHHTT----TTTTT--TTSS------------

pLDDT: mean 77.3, std 18.39, range [39.66, 97.75]

Sequence (97 aa):
MTLAGHEGKPLSPSRAVDPGWHTFVLHTREYAEWCQNTAGRFMHHNLLPGSGARDGIAVRRTVAAMEAAGFAVDRCLWGVAADCNEPACDGDDGRDY

Foldseek 3Di:
DDQVPPPRDAADFAPLCRVVVVVVVVVVVNQQVCCCVPRVGRDDDDDDPPCPDDDLVRLVSNVVVCVVVVHDDPCLSSVNDPVSPDPPPPCPVVDDD